Protein AF-A0A9E2DZS5-F1 (afdb_monomer)

Secondary structure (DSSP, 8-state):
--------HHHHHHHHHHHHHHHHHHHHHHHHHTT-EEEEEEEEEEEEEETTEEEEEEEEEEEEEEETTEEEEEEEEEEEEEEESSTT--EEEEEEEEEEEEEEEEE-TTSS-EEEE-HHHHTTT-

Foldseek 3Di:
DDPPPPPPPVVVQQVVLVVVVVVVVVLVVVCVVQPKAWPDWDKDFDWDDQPPDIDGFWMKIWIWIDAPNWIKIKIKTWGQWDWDDDDNPTDTDGDPGIDIDIWMWTQDPPDNDIDTDDVVVCVVRD

Solvent-accessible surface area (backbone atoms only — not comparable to full-atom values): 7322 Å² total; per-residue (Å²): 137,83,82,76,76,78,74,58,68,68,63,56,55,55,52,52,43,52,55,50,53,54,47,52,54,54,49,52,55,46,39,48,75,56,64,29,43,78,76,44,78,48,77,43,79,32,70,47,78,55,93,92,43,80,41,82,29,34,41,34,38,43,36,30,31,36,44,95,93,41,50,34,36,42,37,39,36,37,34,42,41,42,87,40,74,60,88,93,59,54,44,80,41,78,42,97,60,54,50,74,48,75,47,39,30,35,50,45,97,88,48,98,50,73,42,81,46,60,72,71,66,41,66,80,74,90

pLDDT: mean 79.2, std 16.88, range [35.47, 95.25]

Structure (mmCIF, N/CA/C/O backbone):
data_AF-A0A9E2DZS5-F1
#
_entry.id   AF-A0A9E2DZS5-F1
#
loop_
_atom_site.group_PDB
_atom_site.id
_atom_site.type_symbol
_atom_site.label_atom_id
_atom_site.label_alt_id
_atom_site.label_comp_id
_atom_site.label_asym_id
_atom_site.label_entity_id
_atom_site.label_seq_id
_atom_site.pdbx_PDB_ins_code
_atom_site.Cartn_x
_atom_site.Cartn_y
_atom_site.Cartn_z
_atom_site.occupancy
_atom_site.B_iso_or_equiv
_atom_site.auth_seq_id
_atom_site.auth_comp_id
_atom_site.auth_asym_id
_atom_site.auth_atom_id
_atom_site.pdbx_PDB_model_num
ATOM 1 N N . MET A 1 1 ? 8.779 45.036 -9.198 1.00 36.28 1 MET A N 1
ATOM 2 C CA . MET A 1 1 ? 9.597 44.019 -9.891 1.00 36.28 1 MET A CA 1
ATOM 3 C C . MET A 1 1 ? 9.272 42.684 -9.251 1.00 36.28 1 MET A C 1
ATOM 5 O O . MET A 1 1 ? 9.641 42.471 -8.107 1.00 36.28 1 MET A O 1
ATOM 9 N N . GLY A 1 2 ? 8.438 41.881 -9.914 1.00 35.47 2 GLY A N 1
ATOM 10 C CA . GLY A 1 2 ? 7.968 40.600 -9.391 1.00 35.47 2 GLY A CA 1
ATOM 11 C C . GLY A 1 2 ? 9.025 39.529 -9.609 1.00 35.47 2 GLY A C 1
ATOM 12 O O . GLY A 1 2 ? 9.286 39.143 -10.745 1.00 35.47 2 GLY A O 1
ATOM 13 N N . SER A 1 3 ? 9.640 39.080 -8.522 1.00 40.94 3 SER A N 1
ATOM 14 C CA . SER A 1 3 ? 10.540 37.934 -8.491 1.00 40.94 3 SER A CA 1
ATOM 15 C C . SER A 1 3 ? 9.711 36.664 -8.681 1.00 40.94 3 SER A C 1
ATOM 17 O O . SER A 1 3 ? 9.282 36.041 -7.712 1.00 40.94 3 SER A O 1
ATOM 19 N N . GLY A 1 4 ? 9.431 36.307 -9.934 1.00 37.81 4 GLY A N 1
ATOM 20 C CA . GLY A 1 4 ? 8.894 34.998 -10.281 1.00 37.81 4 GLY A CA 1
ATOM 21 C C . GLY A 1 4 ? 9.943 33.943 -9.956 1.00 37.81 4 GLY A C 1
ATOM 22 O O . GLY A 1 4 ? 10.802 33.652 -10.784 1.00 37.81 4 GLY A O 1
ATOM 23 N N . LYS A 1 5 ? 9.915 33.415 -8.727 1.00 38.22 5 LYS A N 1
ATOM 24 C CA . LYS A 1 5 ? 10.656 32.209 -8.367 1.00 38.22 5 LYS A CA 1
ATOM 25 C C . LYS A 1 5 ? 10.129 31.084 -9.252 1.00 38.22 5 LYS A C 1
ATOM 27 O O . LYS A 1 5 ? 9.037 30.571 -9.029 1.00 38.22 5 LYS A O 1
ATOM 32 N N . SER A 1 6 ? 10.905 30.735 -10.271 1.00 41.38 6 SER A N 1
ATOM 33 C CA . SER A 1 6 ? 10.787 29.456 -10.956 1.00 41.38 6 SER A CA 1
ATOM 34 C C . SER A 1 6 ? 11.222 28.391 -9.957 1.00 41.38 6 SER A C 1
ATOM 36 O O . SER A 1 6 ? 12.397 28.037 -9.912 1.00 41.38 6 SER A O 1
ATOM 38 N N . TYR A 1 7 ? 10.300 27.948 -9.103 1.00 39.22 7 TYR A N 1
ATOM 39 C CA . TYR A 1 7 ? 10.491 26.722 -8.340 1.00 39.22 7 TYR A CA 1
ATOM 40 C C . TYR A 1 7 ? 10.687 25.612 -9.368 1.00 39.22 7 TYR A C 1
ATOM 42 O O . TYR A 1 7 ? 9.812 25.360 -10.199 1.00 39.22 7 TYR A O 1
ATOM 50 N N . SER A 1 8 ? 11.893 25.054 -9.402 1.00 42.31 8 SER A N 1
ATOM 51 C CA . SER A 1 8 ? 12.240 23.936 -10.265 1.00 42.31 8 SER A CA 1
ATOM 52 C C . SER A 1 8 ? 11.233 22.823 -10.018 1.00 42.31 8 SER A C 1
ATOM 54 O O . SER A 1 8 ? 11.148 22.315 -8.906 1.00 42.31 8 SER A O 1
ATOM 56 N N . MET A 1 9 ? 10.478 22.461 -11.058 1.00 46.88 9 MET A N 1
ATOM 57 C CA . MET A 1 9 ? 9.468 21.391 -11.049 1.00 46.88 9 MET A CA 1
ATOM 58 C C . MET A 1 9 ? 9.983 20.108 -10.357 1.00 46.88 9 MET A C 1
ATOM 60 O O . MET A 1 9 ? 9.231 19.438 -9.662 1.00 46.88 9 MET A O 1
ATOM 64 N N . HIS A 1 10 ? 11.295 19.858 -10.448 1.00 42.50 10 HIS A N 1
ATOM 65 C CA . HIS A 1 10 ? 12.023 18.783 -9.771 1.00 42.50 10 HIS A CA 1
ATOM 66 C C . HIS A 1 10 ? 11.882 18.741 -8.237 1.00 42.50 10 HIS A C 1
ATOM 68 O O . HIS A 1 10 ? 11.667 17.664 -7.700 1.00 42.50 10 HIS A O 1
ATOM 74 N N . GLU A 1 11 ? 11.931 19.867 -7.517 1.00 39.97 11 GLU A N 1
ATOM 75 C CA . GLU A 1 11 ? 11.791 19.832 -6.046 1.00 39.97 11 GLU A CA 1
ATOM 76 C C . GLU A 1 11 ? 10.359 19.469 -5.616 1.00 39.97 11 GLU A C 1
ATOM 78 O O . GLU A 1 11 ? 10.150 18.862 -4.567 1.00 39.97 11 GLU A O 1
ATOM 83 N N . ILE A 1 12 ? 9.356 19.827 -6.424 1.00 43.91 12 ILE A N 1
ATOM 84 C CA . ILE A 1 12 ? 7.942 19.614 -6.090 1.00 43.91 12 ILE A CA 1
ATOM 85 C C . ILE A 1 12 ? 7.576 18.135 -6.228 1.00 43.91 12 ILE A C 1
ATOM 87 O O . ILE A 1 12 ? 6.865 17.600 -5.378 1.00 43.91 12 ILE A O 1
ATOM 91 N N . ASP A 1 13 ? 8.065 17.473 -7.274 1.00 45.78 13 ASP A N 1
ATOM 92 C CA . ASP A 1 13 ? 7.716 16.082 -7.541 1.00 45.78 13 ASP A CA 1
ATOM 93 C C . ASP A 1 13 ? 8.441 15.113 -6.572 1.00 45.78 13 ASP A C 1
ATOM 95 O O . ASP A 1 13 ? 7.816 14.161 -6.100 1.00 45.78 13 ASP A O 1
ATOM 99 N N . GLU A 1 14 ? 9.693 15.399 -6.171 1.00 48.69 14 GLU A N 1
ATOM 100 C CA . GLU A 1 14 ? 10.429 14.627 -5.144 1.00 48.69 14 GLU A CA 1
ATOM 101 C C . GLU A 1 14 ? 9.748 14.741 -3.775 1.00 48.69 14 GLU A C 1
ATOM 103 O O . GLU A 1 14 ? 9.493 13.735 -3.111 1.00 48.69 14 GLU A O 1
ATOM 108 N N . THR A 1 15 ? 9.348 15.959 -3.392 1.00 53.09 15 THR A N 1
ATOM 109 C CA . THR A 1 15 ? 8.603 16.214 -2.148 1.00 53.09 15 THR A CA 1
ATOM 110 C C . THR A 1 15 ? 7.239 15.516 -2.150 1.00 53.09 15 THR A C 1
ATOM 112 O O . THR A 1 15 ? 6.742 15.102 -1.106 1.00 53.09 15 THR A O 1
ATOM 115 N N . ARG A 1 16 ? 6.612 15.360 -3.323 1.00 54.88 16 ARG A N 1
ATOM 116 C CA . ARG A 1 16 ? 5.298 14.721 -3.461 1.00 54.88 16 ARG A CA 1
ATOM 117 C C . ARG A 1 16 ? 5.367 13.197 -3.390 1.00 54.88 16 ARG A C 1
ATOM 119 O O . ARG A 1 16 ? 4.413 12.591 -2.909 1.00 54.88 16 ARG A O 1
ATOM 126 N N . ALA A 1 17 ? 6.444 12.585 -3.880 1.00 56.12 17 ALA A N 1
ATOM 127 C CA . ALA A 1 17 ? 6.694 11.159 -3.696 1.00 56.12 17 ALA A CA 1
ATOM 128 C C . ALA A 1 17 ? 7.059 10.860 -2.232 1.00 56.12 17 ALA A C 1
ATOM 130 O O . ALA A 1 17 ? 6.411 10.017 -1.623 1.00 56.12 17 ALA A O 1
ATOM 131 N N . ALA A 1 18 ? 7.982 11.625 -1.638 1.00 59.62 18 ALA A N 1
ATOM 132 C CA . ALA A 1 18 ? 8.310 11.515 -0.213 1.00 59.62 18 ALA A CA 1
ATOM 133 C C . ALA A 1 18 ? 7.063 11.686 0.674 1.00 59.62 18 ALA A C 1
ATOM 135 O O . ALA A 1 18 ? 6.745 10.810 1.466 1.00 59.62 18 ALA A O 1
ATOM 136 N N . GLY A 1 19 ? 6.252 12.721 0.425 1.00 64.12 19 GLY A N 1
ATOM 137 C CA . GLY A 1 19 ? 5.020 12.952 1.183 1.00 64.12 19 GLY A CA 1
ATOM 138 C C . GLY A 1 19 ? 3.933 11.887 0.995 1.00 64.12 19 GLY A C 1
ATOM 139 O O . GLY A 1 19 ? 3.001 11.835 1.789 1.00 64.12 19 GLY A O 1
ATOM 140 N N . ARG A 1 20 ? 4.009 11.038 -0.040 1.00 68.19 20 ARG A N 1
ATOM 141 C CA . ARG A 1 20 ? 3.125 9.866 -0.169 1.00 68.19 20 ARG A CA 1
ATOM 142 C C . ARG A 1 20 ? 3.642 8.673 0.609 1.00 68.19 20 ARG A C 1
ATOM 144 O O . ARG A 1 20 ? 2.832 7.872 1.057 1.00 68.19 20 ARG A O 1
ATOM 151 N N . ASP A 1 21 ? 4.955 8.548 0.722 1.00 70.62 21 ASP A N 1
ATOM 152 C CA . ASP A 1 21 ? 5.559 7.490 1.511 1.00 70.62 21 ASP A CA 1
ATOM 153 C C . ASP A 1 21 ? 5.337 7.725 3.002 1.00 70.62 21 ASP A C 1
ATOM 155 O O . ASP A 1 21 ? 4.788 6.874 3.696 1.00 70.62 21 ASP A O 1
ATOM 159 N N . ASP A 1 22 ? 5.604 8.954 3.440 1.00 76.00 22 ASP A N 1
ATOM 160 C CA . ASP A 1 22 ? 5.289 9.416 4.789 1.00 76.00 22 ASP A CA 1
ATOM 161 C C . ASP A 1 22 ? 3.789 9.251 5.086 1.00 76.00 22 ASP A C 1
ATOM 163 O O . ASP A 1 22 ? 3.411 8.811 6.166 1.00 76.00 22 ASP A O 1
ATOM 167 N N . ALA A 1 23 ? 2.914 9.518 4.105 1.00 76.12 23 ALA A N 1
ATOM 168 C CA . ALA A 1 23 ? 1.476 9.311 4.265 1.00 76.12 23 ALA A CA 1
ATOM 169 C C . ALA A 1 23 ? 1.092 7.838 4.476 1.00 76.12 23 ALA A C 1
ATOM 171 O O . ALA A 1 23 ? 0.104 7.580 5.156 1.00 76.12 23 ALA A O 1
ATOM 172 N N . PHE A 1 24 ? 1.825 6.877 3.905 1.00 83.75 24 PHE A N 1
ATOM 173 C CA . PHE A 1 24 ? 1.559 5.457 4.140 1.00 83.75 24 PHE A CA 1
ATOM 174 C C . PHE A 1 24 ? 1.860 5.081 5.591 1.00 83.75 24 PHE A C 1
ATOM 176 O O . PHE A 1 24 ? 0.992 4.524 6.260 1.00 83.75 24 PHE A O 1
ATOM 183 N N . GLU A 1 25 ? 3.038 5.456 6.091 1.00 86.69 25 GLU A N 1
ATOM 184 C CA . GLU A 1 25 ? 3.425 5.214 7.486 1.00 86.69 25 GLU A CA 1
ATOM 185 C C . GLU A 1 25 ? 2.492 5.953 8.459 1.00 86.69 25 GLU A C 1
ATOM 187 O O . GLU A 1 25 ? 1.999 5.359 9.413 1.00 86.69 25 GLU A O 1
ATOM 192 N N . GLU A 1 26 ? 2.112 7.203 8.166 1.00 84.44 26 GLU A N 1
ATOM 193 C CA . GLU A 1 26 ? 1.125 7.933 8.973 1.00 84.44 26 GLU A CA 1
ATOM 194 C C . GLU A 1 26 ? -0.250 7.245 9.020 1.00 84.44 26 GLU A C 1
ATOM 196 O O . GLU A 1 26 ? -0.977 7.383 10.009 1.00 84.44 26 GLU A O 1
ATOM 201 N N . ILE A 1 27 ? -0.665 6.562 7.947 1.00 83.31 27 ILE A N 1
ATOM 202 C CA . ILE A 1 27 ? -1.919 5.799 7.941 1.00 83.31 27 ILE A CA 1
ATOM 203 C C . ILE A 1 27 ? -1.787 4.579 8.856 1.00 83.31 27 ILE A C 1
ATOM 205 O O . ILE A 1 27 ? -2.704 4.332 9.640 1.00 83.31 27 ILE A O 1
ATOM 209 N N . LEU A 1 28 ? -0.663 3.859 8.805 1.00 87.62 28 LEU A N 1
ATOM 210 C CA . LEU A 1 28 ? -0.398 2.727 9.698 1.00 87.62 28 LEU A CA 1
ATOM 211 C C . LEU A 1 28 ? -0.390 3.164 11.170 1.00 87.62 28 LEU A C 1
ATOM 213 O O . LEU A 1 28 ? -1.136 2.605 11.974 1.00 87.62 28 LEU A O 1
ATOM 217 N N . ASP A 1 29 ? 0.327 4.242 11.492 1.00 86.88 29 ASP A N 1
ATOM 218 C CA . ASP A 1 29 ? 0.374 4.815 12.842 1.00 86.88 29 ASP A CA 1
ATOM 219 C C . ASP A 1 29 ? -1.028 5.187 13.356 1.00 86.88 29 ASP A C 1
ATOM 221 O O . ASP A 1 29 ? -1.378 4.958 14.521 1.00 86.88 29 ASP A O 1
ATOM 225 N N . LYS A 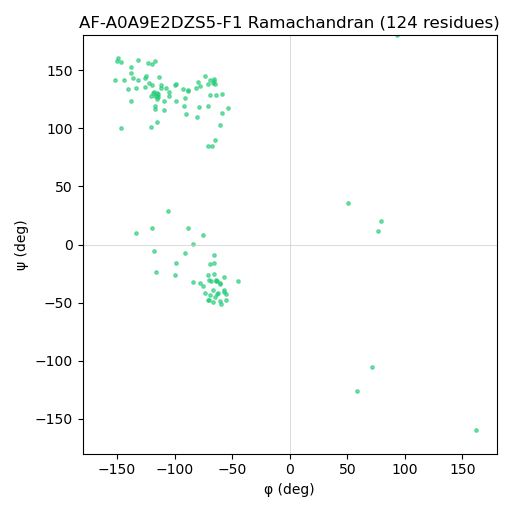1 30 ? -1.872 5.765 12.488 1.00 82.50 30 LYS A N 1
ATOM 226 C CA . LYS A 1 30 ? -3.265 6.097 12.825 1.00 82.50 30 LYS A CA 1
ATOM 227 C C . LYS A 1 30 ? -4.103 4.847 13.061 1.00 82.50 30 LYS A C 1
ATOM 229 O O . LYS A 1 30 ? -4.939 4.867 13.962 1.00 82.50 30 LYS A O 1
ATOM 234 N N . ILE A 1 31 ? -3.913 3.787 12.280 1.00 84.75 31 ILE A N 1
ATOM 235 C CA . ILE A 1 31 ? -4.623 2.517 12.467 1.00 84.75 31 ILE A CA 1
ATOM 236 C C . ILE A 1 31 ? -4.313 1.955 13.852 1.00 84.75 31 ILE A C 1
ATOM 238 O O . ILE A 1 31 ? -5.243 1.697 14.616 1.00 84.75 31 ILE A O 1
ATOM 242 N N . GLU A 1 32 ? -3.036 1.851 14.216 1.00 86.31 32 GLU A N 1
ATOM 243 C CA . GLU A 1 32 ? -2.627 1.342 15.529 1.00 86.31 32 GLU A CA 1
ATOM 244 C C . GLU A 1 32 ? -3.130 2.237 16.673 1.00 86.31 32 GLU A C 1
ATOM 246 O O . GLU A 1 32 ? -3.680 1.749 17.663 1.00 86.31 32 GLU A O 1
ATOM 251 N N . THR A 1 33 ? -3.030 3.562 16.518 1.00 85.31 33 THR A N 1
ATOM 252 C CA . THR A 1 33 ? -3.497 4.531 17.527 1.00 85.31 33 THR A CA 1
ATOM 253 C C . THR A 1 33 ? -5.001 4.421 17.795 1.00 85.31 33 THR A C 1
ATOM 255 O O . THR A 1 33 ? -5.437 4.601 18.934 1.00 85.31 33 THR A O 1
ATOM 258 N N . ASN A 1 34 ? -5.799 4.089 16.778 1.00 83.44 34 ASN A N 1
ATOM 259 C CA . ASN A 1 34 ? -7.249 3.909 16.903 1.00 83.44 34 ASN A CA 1
ATOM 260 C C . ASN A 1 34 ? -7.653 2.473 17.278 1.00 83.44 34 ASN A C 1
ATOM 262 O O . ASN A 1 34 ? -8.828 2.109 17.211 1.00 83.44 34 ASN A O 1
ATOM 266 N N . GLY A 1 35 ? -6.693 1.659 17.727 1.00 84.25 35 GLY A N 1
ATOM 267 C CA . GLY A 1 35 ? -6.938 0.300 18.206 1.00 84.25 35 GLY A CA 1
ATOM 268 C C . GLY A 1 35 ? -7.101 -0.724 17.087 1.00 84.25 35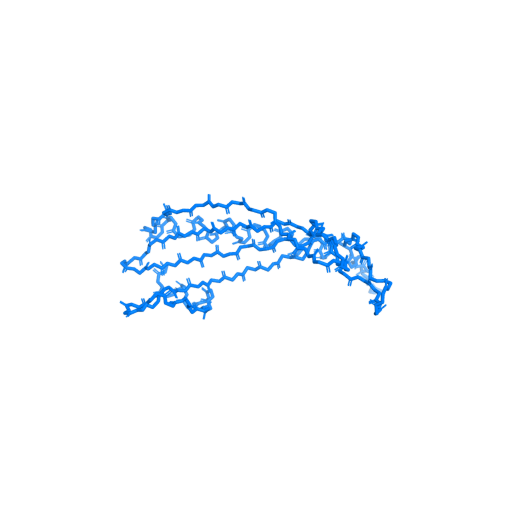 GLY A C 1
ATOM 269 O O . GLY A 1 35 ? -7.694 -1.779 17.316 1.00 84.25 35 GLY A O 1
ATOM 270 N N . GLY A 1 36 ? -6.613 -0.413 15.887 1.00 88.38 36 GLY A N 1
ATOM 271 C CA . GLY A 1 36 ? -6.426 -1.392 14.832 1.00 88.38 36 GLY A CA 1
ATOM 272 C C . GLY A 1 36 ? -5.296 -2.363 15.175 1.00 88.38 36 GLY A C 1
ATOM 273 O O . GLY A 1 36 ? -4.278 -1.980 15.745 1.00 88.38 36 GLY A O 1
ATOM 274 N N . GLU A 1 37 ? -5.482 -3.629 14.828 1.00 93.12 37 GLU A N 1
ATOM 275 C CA . GLU A 1 37 ? -4.510 -4.698 15.028 1.00 93.12 37 GLU A CA 1
ATOM 276 C C . GLU A 1 37 ? -3.951 -5.121 13.672 1.00 93.12 37 GLU A C 1
ATOM 278 O O . GLU A 1 37 ? -4.695 -5.634 12.834 1.00 93.12 37 GLU A O 1
ATOM 283 N N . ILE A 1 38 ? -2.651 -4.915 13.453 1.00 93.06 38 ILE A N 1
ATOM 284 C CA . ILE A 1 38 ? -1.962 -5.417 12.262 1.00 93.06 38 ILE A CA 1
ATOM 285 C C . ILE A 1 38 ? -1.834 -6.936 12.381 1.00 93.06 38 ILE A C 1
ATOM 287 O O . ILE A 1 38 ? -1.220 -7.457 13.310 1.00 93.06 38 ILE A O 1
ATOM 291 N N . THR A 1 39 ? -2.426 -7.647 11.426 1.00 93.88 39 THR A N 1
ATOM 292 C CA . THR A 1 39 ? -2.431 -9.113 11.366 1.00 93.88 39 THR A CA 1
ATOM 293 C C . THR A 1 39 ? -1.394 -9.664 10.392 1.00 93.88 39 THR A C 1
ATOM 295 O O . THR A 1 39 ? -0.958 -10.800 10.553 1.00 93.88 39 THR A O 1
ATOM 298 N N . GLU A 1 40 ? -1.021 -8.883 9.375 1.00 95.12 40 GLU A N 1
ATOM 299 C CA . GLU A 1 40 ? -0.047 -9.257 8.343 1.00 95.12 40 GLU A CA 1
ATOM 300 C C . GLU A 1 40 ? 0.632 -7.990 7.806 1.00 95.12 40 GLU A C 1
ATOM 302 O O . GLU A 1 40 ? -0.033 -6.967 7.643 1.00 95.12 40 GLU A O 1
ATOM 307 N N . ASP A 1 41 ? 1.933 -8.060 7.536 1.00 95.25 41 ASP A N 1
ATOM 308 C CA . ASP A 1 41 ? 2.729 -6.998 6.911 1.00 95.25 41 ASP A CA 1
ATOM 309 C C . ASP A 1 41 ? 3.801 -7.668 6.053 1.00 95.25 41 ASP A C 1
ATOM 311 O O . ASP A 1 41 ? 4.796 -8.185 6.569 1.00 95.25 41 ASP A O 1
ATOM 315 N N . ASP A 1 42 ? 3.541 -7.720 4.752 1.00 95.06 42 ASP A N 1
ATOM 316 C CA . ASP A 1 42 ? 4.363 -8.425 3.781 1.00 95.06 42 ASP A CA 1
ATOM 317 C C . ASP A 1 42 ? 4.849 -7.475 2.687 1.00 95.06 42 ASP A C 1
ATOM 319 O O . ASP A 1 42 ? 4.103 -6.642 2.168 1.00 95.06 42 ASP A O 1
ATOM 323 N N . GLU A 1 43 ? 6.114 -7.633 2.299 1.00 95.25 43 GLU A N 1
ATOM 324 C CA . GLU A 1 43 ? 6.733 -6.894 1.202 1.00 95.25 43 GLU A CA 1
ATOM 325 C C . GLU A 1 43 ? 7.178 -7.854 0.093 1.00 95.25 43 GLU A C 1
ATOM 327 O O . GLU A 1 43 ? 7.826 -8.881 0.336 1.00 95.25 43 GLU A O 1
ATOM 332 N N . HIS A 1 44 ? 6.819 -7.526 -1.146 1.00 93.94 44 HIS A N 1
ATOM 333 C CA . HIS A 1 44 ? 7.062 -8.339 -2.328 1.00 93.94 44 HIS A CA 1
ATOM 334 C C . HIS A 1 44 ? 7.569 -7.487 -3.500 1.00 93.94 44 HIS A C 1
ATOM 336 O O . HIS A 1 44 ? 7.108 -6.362 -3.700 1.00 93.94 44 HIS A O 1
ATOM 342 N N . PRO A 1 45 ? 8.486 -8.008 -4.328 1.00 93.75 45 PRO A N 1
ATOM 343 C CA . PRO A 1 45 ? 8.853 -7.352 -5.577 1.00 93.75 45 PRO A CA 1
ATOM 344 C C . PRO A 1 45 ? 7.664 -7.304 -6.549 1.00 93.75 45 PRO A C 1
ATOM 346 O O . PRO A 1 45 ? 6.923 -8.275 -6.713 1.00 93.75 45 PRO A O 1
ATOM 349 N N . LEU A 1 46 ? 7.495 -6.163 -7.219 1.00 92.00 46 LEU A N 1
ATOM 350 C CA . LEU A 1 46 ? 6.556 -5.996 -8.325 1.00 92.00 46 LEU A CA 1
ATOM 351 C C . LEU A 1 46 ? 7.241 -6.369 -9.627 1.00 92.00 46 LEU A C 1
ATOM 353 O O . LEU A 1 46 ? 8.321 -5.861 -9.927 1.00 92.00 46 LEU A O 1
ATOM 357 N N . PHE A 1 47 ? 6.566 -7.170 -10.442 1.00 90.88 47 PHE A N 1
ATOM 358 C CA . PHE A 1 47 ? 7.083 -7.614 -11.728 1.00 90.88 47 PHE A CA 1
ATOM 359 C C . PHE A 1 47 ? 6.202 -7.189 -12.900 1.00 90.88 47 PHE A C 1
ATOM 361 O O . PHE A 1 47 ? 4.994 -6.979 -12.769 1.00 90.88 47 PHE A O 1
ATOM 368 N N . THR A 1 48 ? 6.818 -7.096 -14.075 1.00 88.25 48 THR A N 1
ATOM 369 C CA . THR A 1 48 ? 6.128 -6.923 -15.350 1.00 88.25 48 THR A CA 1
ATOM 370 C C . THR A 1 48 ? 6.737 -7.802 -16.434 1.00 88.25 48 THR A C 1
ATOM 372 O O . THR A 1 48 ? 7.947 -8.032 -16.466 1.00 88.25 48 THR A O 1
ATOM 375 N N . ASP A 1 49 ? 5.898 -8.256 -17.361 1.00 87.25 49 ASP A N 1
ATOM 376 C CA . ASP A 1 49 ? 6.318 -9.101 -18.472 1.00 87.25 49 ASP A CA 1
ATOM 377 C C . ASP A 1 49 ? 6.712 -8.277 -19.701 1.00 87.25 49 ASP A C 1
ATOM 379 O O . ASP A 1 49 ? 5.923 -7.506 -20.266 1.00 87.25 49 ASP A O 1
ATOM 383 N N . ILE A 1 50 ? 7.925 -8.520 -20.195 1.00 83.94 50 ILE A N 1
ATOM 384 C CA . ILE A 1 50 ? 8.416 -7.999 -21.469 1.00 83.94 50 ILE A CA 1
ATOM 385 C C . ILE A 1 50 ? 8.780 -9.178 -22.370 1.00 83.94 50 ILE A C 1
ATOM 387 O O . ILE A 1 50 ? 9.837 -9.801 -22.262 1.00 83.94 50 ILE A O 1
ATOM 391 N N . GLY A 1 51 ? 7.881 -9.493 -23.304 1.00 83.44 51 GLY A N 1
ATOM 392 C CA . GLY A 1 51 ? 8.041 -10.637 -24.199 1.00 83.44 51 GLY A CA 1
ATOM 393 C C . GLY A 1 51 ? 7.857 -11.957 -23.453 1.00 83.44 51 GLY A C 1
ATOM 394 O O . GLY A 1 51 ? 6.730 -12.337 -23.162 1.00 83.44 51 GLY A O 1
ATOM 395 N N . SER A 1 52 ? 8.956 -12.664 -23.187 1.00 84.62 52 SER A N 1
ATOM 396 C CA . SER A 1 52 ? 8.972 -13.932 -22.430 1.00 84.62 52 SER A CA 1
ATOM 397 C C . SER A 1 52 ? 9.831 -13.846 -21.166 1.00 84.62 52 SER A C 1
ATOM 399 O O . SER A 1 52 ? 10.224 -14.875 -20.622 1.00 84.62 52 SER A O 1
ATOM 401 N N . GLN A 1 53 ? 10.187 -12.629 -20.757 1.00 86.50 53 GLN A N 1
ATOM 402 C CA . GLN A 1 53 ? 11.012 -12.353 -19.590 1.00 86.50 53 GLN A CA 1
ATOM 403 C C . GLN A 1 53 ? 10.221 -11.498 -18.603 1.00 86.50 53 GLN A C 1
ATOM 405 O O . GLN A 1 53 ? 9.550 -10.546 -19.005 1.00 86.50 53 GLN A O 1
ATOM 410 N N . GLU A 1 54 ? 10.337 -11.849 -17.329 1.00 89.75 54 GLU A N 1
ATOM 411 C CA . GLU A 1 54 ? 9.787 -11.108 -16.203 1.00 89.75 54 GLU A CA 1
ATOM 412 C C . GLU A 1 54 ? 10.858 -10.141 -15.684 1.00 89.75 54 GLU A C 1
ATOM 414 O O . GLU A 1 54 ? 12.025 -10.516 -15.535 1.00 89.75 54 GLU A O 1
ATOM 419 N N . PHE A 1 55 ? 10.477 -8.889 -15.447 1.00 88.94 55 PHE A N 1
ATOM 420 C CA . PHE A 1 55 ? 11.368 -7.853 -14.943 1.00 88.94 55 PHE A CA 1
ATOM 421 C C . PHE A 1 55 ? 10.794 -7.211 -13.693 1.00 88.94 55 PHE A C 1
ATOM 423 O O . PHE A 1 55 ? 9.618 -6.852 -13.659 1.00 88.94 55 PHE A O 1
ATOM 430 N N . GLU A 1 56 ? 11.644 -7.020 -12.690 1.00 91.00 56 GLU A N 1
ATOM 431 C CA . GLU A 1 56 ? 11.288 -6.273 -11.490 1.00 91.00 56 GLU A CA 1
ATOM 432 C C . GLU A 1 56 ? 11.115 -4.792 -11.840 1.00 91.00 56 GLU A C 1
ATOM 434 O O . GLU A 1 56 ? 11.969 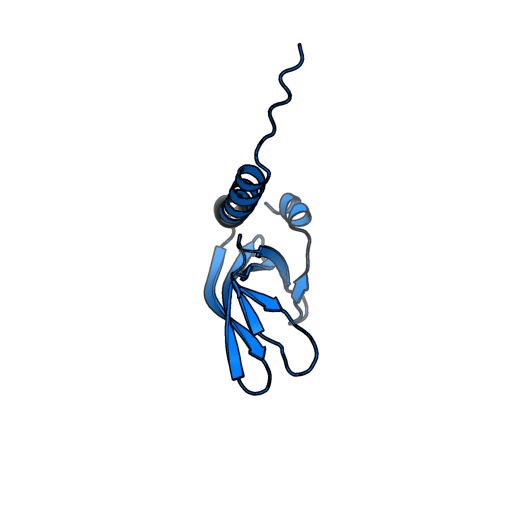-4.182 -12.485 1.00 91.00 56 GLU A O 1
ATOM 439 N N . MET A 1 57 ? 9.983 -4.221 -11.443 1.00 92.50 57 MET A N 1
ATOM 440 C CA . MET A 1 57 ? 9.605 -2.839 -11.733 1.00 92.50 57 MET A CA 1
ATOM 441 C C . MET A 1 57 ? 9.445 -1.982 -10.476 1.00 92.50 57 MET A C 1
ATOM 443 O O . MET A 1 57 ? 9.211 -0.775 -10.586 1.00 92.50 57 MET A O 1
ATOM 447 N N . GLY A 1 58 ? 9.541 -2.587 -9.292 1.00 92.44 58 GLY A N 1
ATOM 448 C CA . GLY A 1 58 ? 9.260 -1.905 -8.042 1.00 92.44 58 GLY A CA 1
ATOM 449 C C . GLY A 1 58 ? 8.990 -2.846 -6.876 1.00 92.44 58 GLY A C 1
ATOM 450 O O . GLY A 1 58 ? 9.330 -4.025 -6.923 1.00 92.44 58 GLY A O 1
ATOM 451 N N . VAL A 1 59 ? 8.328 -2.315 -5.852 1.00 94.19 59 VAL A N 1
ATOM 452 C CA . VAL A 1 59 ? 8.003 -3.026 -4.609 1.00 94.19 59 VAL A CA 1
ATOM 453 C C . VAL A 1 59 ? 6.534 -2.819 -4.248 1.00 94.19 59 VAL A C 1
ATOM 455 O O . VAL A 1 59 ? 5.982 -1.732 -4.428 1.00 94.19 59 VAL A O 1
ATOM 458 N N . GLU A 1 60 ? 5.898 -3.865 -3.740 1.00 94.56 60 GLU A N 1
ATOM 459 C CA . GLU A 1 60 ? 4.569 -3.866 -3.145 1.00 94.56 60 GLU A CA 1
ATOM 460 C C . GLU A 1 60 ? 4.683 -4.209 -1.666 1.00 94.56 60 GLU A C 1
ATOM 462 O O . GLU A 1 60 ? 5.299 -5.208 -1.315 1.00 94.56 60 GLU A O 1
ATOM 467 N N . ARG A 1 61 ? 4.064 -3.406 -0.807 1.00 94.69 61 ARG A N 1
ATOM 468 C CA . ARG A 1 61 ? 3.860 -3.727 0.603 1.00 94.69 61 ARG A CA 1
ATOM 469 C C . ARG A 1 61 ? 2.369 -3.856 0.862 1.00 94.69 61 ARG A C 1
ATOM 471 O O . ARG A 1 61 ? 1.601 -2.962 0.494 1.00 94.69 61 ARG A O 1
ATOM 478 N N . ILE A 1 62 ? 1.968 -4.965 1.462 1.00 94.44 62 ILE A N 1
ATOM 479 C CA . ILE A 1 62 ? 0.588 -5.293 1.800 1.00 94.44 62 ILE A CA 1
ATOM 480 C C . ILE A 1 62 ? 0.510 -5.403 3.315 1.00 94.44 62 ILE A C 1
ATOM 482 O O . ILE A 1 62 ? 1.165 -6.251 3.910 1.00 94.44 62 ILE A O 1
ATOM 486 N N . VAL A 1 63 ? -0.315 -4.561 3.930 1.00 94.25 63 VAL A N 1
ATOM 487 C CA . VAL A 1 63 ? -0.568 -4.610 5.370 1.00 94.25 63 VAL A CA 1
ATOM 488 C C . VAL A 1 63 ? -2.034 -4.939 5.595 1.00 94.25 63 VAL A C 1
ATOM 490 O O . VAL A 1 63 ? -2.917 -4.167 5.210 1.00 94.25 63 VAL A O 1
ATOM 493 N N . LYS A 1 6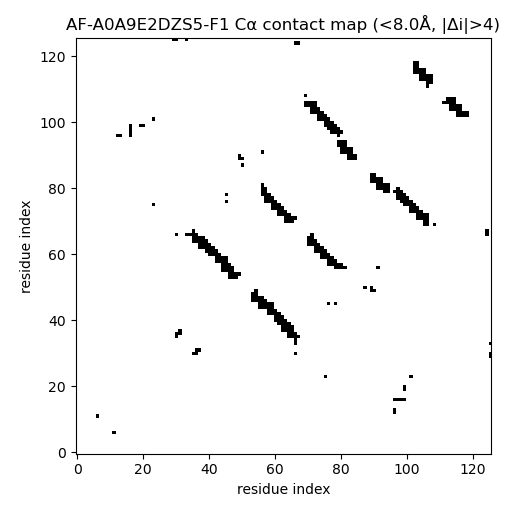4 ? -2.305 -6.082 6.224 1.00 94.75 64 LYS A N 1
ATOM 494 C CA . LYS A 1 64 ? -3.652 -6.475 6.648 1.00 94.75 64 LYS A CA 1
ATOM 495 C C . LYS A 1 64 ? -3.831 -6.167 8.115 1.00 94.75 64 LYS A C 1
ATOM 497 O O . LYS A 1 64 ? -2.955 -6.444 8.933 1.00 94.75 64 LYS A O 1
ATOM 502 N N . PHE A 1 65 ? -4.994 -5.642 8.454 1.00 93.19 65 PHE A N 1
ATOM 503 C CA . PHE A 1 65 ? -5.304 -5.275 9.821 1.00 93.19 65 PHE A CA 1
ATOM 504 C C . PHE A 1 65 ? -6.798 -5.409 10.108 1.00 93.19 65 PHE A C 1
ATOM 506 O O . PHE A 1 65 ? -7.647 -5.374 9.212 1.00 93.19 65 PHE A O 1
ATOM 513 N N . ASN A 1 66 ? -7.124 -5.555 11.387 1.00 91.62 66 ASN A N 1
ATOM 514 C CA . ASN A 1 66 ? -8.489 -5.528 11.883 1.00 91.62 66 ASN A CA 1
ATOM 515 C C . ASN A 1 66 ? -8.739 -4.231 12.643 1.00 91.62 66 ASN A C 1
ATOM 517 O O . ASN A 1 66 ? -7.937 -3.855 13.487 1.00 91.62 66 ASN A O 1
ATOM 521 N N . ILE A 1 67 ? -9.868 -3.571 12.404 1.00 89.00 67 ILE A N 1
ATOM 522 C CA . ILE A 1 67 ? -10.330 -2.477 13.262 1.00 89.00 67 ILE A CA 1
ATOM 523 C C . ILE A 1 67 ? -11.843 -2.565 13.433 1.00 89.00 67 ILE A C 1
ATOM 525 O O . ILE A 1 67 ? -12.585 -2.793 12.475 1.00 89.00 67 ILE A O 1
ATOM 529 N N . ALA A 1 68 ? -12.310 -2.426 14.676 1.00 86.19 68 ALA A N 1
ATOM 530 C CA . ALA A 1 68 ? -13.726 -2.527 15.035 1.00 86.19 68 ALA A CA 1
ATOM 531 C C . ALA A 1 68 ? -14.421 -3.803 14.495 1.00 86.19 68 ALA A C 1
ATOM 533 O O . ALA A 1 68 ? -15.590 -3.767 14.102 1.00 86.19 68 ALA A O 1
ATOM 534 N N . GLY A 1 69 ? -13.701 -4.932 14.457 1.00 86.06 69 GLY A N 1
ATOM 535 C CA . GLY A 1 69 ? -14.223 -6.219 13.989 1.00 86.06 69 GLY A CA 1
ATOM 536 C C . GLY A 1 69 ? -14.343 -6.348 12.468 1.00 86.06 69 GLY A C 1
ATOM 537 O O . GLY A 1 69 ? -14.969 -7.294 11.997 1.00 86.06 69 GLY A O 1
ATOM 538 N N . LYS A 1 70 ? -13.762 -5.422 11.697 1.00 88.38 70 LYS A N 1
ATOM 539 C CA . LYS A 1 70 ? -13.721 -5.449 10.230 1.00 88.38 70 LYS A CA 1
ATOM 540 C C . LYS A 1 70 ? -12.290 -5.677 9.754 1.00 88.38 70 LYS A C 1
ATOM 542 O O . LYS A 1 70 ? -11.366 -5.059 10.275 1.00 88.38 70 LYS A O 1
ATOM 547 N N . GLU A 1 71 ? -12.131 -6.533 8.750 1.00 92.25 71 GLU A N 1
ATOM 548 C CA . GLU A 1 71 ? -10.844 -6.808 8.106 1.00 92.25 71 GLU A CA 1
ATOM 549 C C . GLU A 1 71 ? -10.593 -5.825 6.954 1.00 92.25 71 GLU A C 1
ATOM 551 O O . GLU A 1 71 ? -11.453 -5.611 6.089 1.00 92.25 71 GLU A O 1
ATOM 556 N N . PHE A 1 72 ? -9.395 -5.256 6.940 1.00 91.25 72 PHE A N 1
ATOM 557 C CA . PHE A 1 72 ? -8.917 -4.328 5.928 1.00 91.25 72 PHE A CA 1
ATOM 558 C C . PHE A 1 72 ? -7.523 -4.726 5.447 1.00 91.25 72 PHE A C 1
ATOM 560 O O . PHE A 1 72 ? -6.780 -5.428 6.129 1.00 91.25 72 PHE A O 1
ATOM 567 N N . GLU A 1 73 ? -7.182 -4.242 4.261 1.00 93.19 73 GLU A N 1
ATOM 568 C CA . GLU A 1 73 ? -5.871 -4.388 3.647 1.00 93.19 73 GLU A CA 1
ATOM 569 C C . GLU A 1 73 ? -5.486 -3.052 3.014 1.00 93.19 73 GLU A C 1
ATOM 571 O O . GLU A 1 73 ? -6.226 -2.520 2.182 1.00 93.19 73 GLU A O 1
ATOM 576 N N . ILE A 1 74 ? -4.342 -2.499 3.405 1.00 91.00 74 ILE A N 1
ATOM 577 C CA . ILE A 1 74 ? -3.736 -1.352 2.737 1.00 91.00 74 ILE A CA 1
ATOM 578 C C . ILE A 1 74 ? -2.550 -1.836 1.909 1.00 91.00 74 ILE A C 1
ATOM 580 O O . ILE A 1 74 ? -1.671 -2.547 2.386 1.00 91.00 74 ILE A O 1
ATOM 584 N N . ILE A 1 75 ? -2.549 -1.456 0.638 1.00 92.00 75 ILE A N 1
ATOM 585 C CA . ILE A 1 75 ? -1.532 -1.849 -0.332 1.00 92.00 75 ILE A CA 1
ATOM 586 C C . ILE A 1 75 ? -0.795 -0.591 -0.762 1.00 92.00 75 ILE A C 1
ATOM 588 O O . ILE A 1 75 ? -1.425 0.346 -1.258 1.00 92.00 75 ILE A O 1
ATOM 592 N N . ARG A 1 76 ? 0.530 -0.591 -0.634 1.00 92.25 76 ARG A N 1
ATOM 593 C CA . ARG A 1 76 ? 1.429 0.411 -1.210 1.00 92.25 76 ARG A CA 1
ATOM 594 C C . ARG A 1 76 ? 2.219 -0.223 -2.338 1.00 92.25 76 ARG A C 1
ATOM 596 O O . ARG A 1 76 ? 2.932 -1.193 -2.128 1.00 92.25 76 ARG A O 1
ATOM 603 N N . LYS A 1 77 ? 2.139 0.364 -3.527 1.00 92.19 77 LYS A N 1
A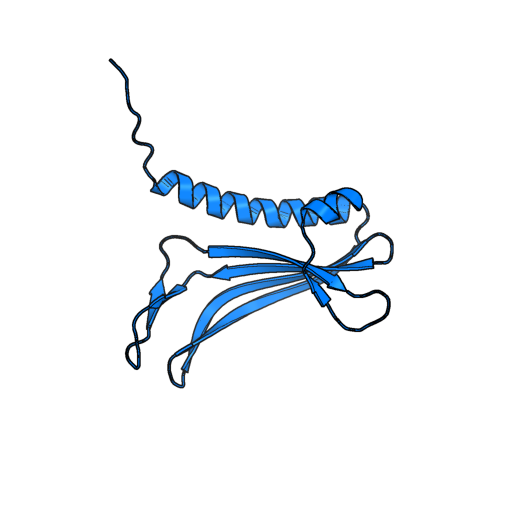TOM 604 C CA . LYS A 1 77 ? 2.952 -0.003 -4.688 1.00 92.19 77 LYS A CA 1
ATOM 605 C C . LYS A 1 77 ? 3.873 1.149 -5.038 1.00 92.19 77 LYS A C 1
ATOM 607 O O . LYS A 1 77 ? 3.401 2.269 -5.239 1.00 92.19 77 LYS A O 1
ATOM 612 N N . VAL A 1 78 ? 5.162 0.864 -5.137 1.00 92.31 78 VAL A N 1
ATOM 613 C CA . VAL A 1 78 ? 6.201 1.805 -5.548 1.00 92.31 78 VAL A CA 1
ATOM 614 C C . VAL A 1 78 ? 6.793 1.308 -6.852 1.00 92.31 78 VAL A C 1
ATOM 616 O O . VAL A 1 78 ? 7.558 0.352 -6.856 1.00 92.31 78 VAL A O 1
ATOM 619 N N . GLU A 1 79 ? 6.449 1.951 -7.960 1.00 91.56 79 GLU A N 1
ATOM 620 C CA . GLU A 1 79 ? 7.021 1.643 -9.271 1.00 91.56 79 GLU A CA 1
ATOM 621 C C . GLU A 1 79 ? 8.238 2.547 -9.502 1.00 91.56 79 GLU A C 1
ATOM 623 O O . GLU A 1 79 ? 8.112 3.773 -9.509 1.00 91.56 79 GLU A O 1
ATOM 628 N N . THR A 1 80 ? 9.417 1.957 -9.681 1.00 91.75 80 THR A N 1
ATOM 629 C CA . THR A 1 80 ? 10.667 2.674 -9.995 1.00 91.75 80 THR A CA 1
ATOM 630 C C . THR A 1 80 ? 10.985 2.647 -11.484 1.00 91.75 80 THR A C 1
ATOM 632 O O . THR A 1 80 ? 11.783 3.450 -11.957 1.00 91.75 80 THR A O 1
ATOM 635 N N . HIS A 1 81 ? 10.336 1.758 -12.237 1.00 90.75 81 HIS A N 1
ATOM 636 C CA . HIS A 1 81 ? 10.509 1.616 -13.676 1.00 90.75 81 HIS A CA 1
ATOM 637 C C . HIS A 1 81 ? 9.166 1.733 -14.392 1.00 90.75 81 HIS A C 1
ATOM 639 O O . HIS A 1 81 ? 8.135 1.268 -13.910 1.00 90.75 81 HIS A O 1
ATOM 645 N N . SER A 1 82 ? 9.189 2.326 -15.583 1.00 88.12 82 SER A N 1
ATOM 646 C CA . SER A 1 82 ? 8.031 2.389 -16.470 1.00 88.12 82 SER A CA 1
ATOM 647 C C . SER A 1 82 ? 8.279 1.575 -17.734 1.00 88.12 82 SER A C 1
ATOM 649 O O . SER A 1 82 ? 9.395 1.528 -18.252 1.00 88.12 82 SER A O 1
ATOM 651 N N . LEU A 1 83 ? 7.227 0.937 -18.246 1.00 87.69 83 LEU A N 1
ATOM 652 C CA . LEU A 1 83 ? 7.288 0.223 -19.514 1.00 87.69 83 LEU A CA 1
ATOM 653 C C . LEU A 1 83 ? 7.203 1.219 -20.676 1.00 87.69 83 LEU A C 1
ATOM 655 O O . LEU A 1 83 ? 6.189 1.897 -20.844 1.00 87.69 83 LEU A O 1
ATOM 659 N N . GLN A 1 84 ? 8.246 1.268 -21.498 1.00 86.12 84 GLN A N 1
ATOM 660 C CA . GLN A 1 84 ? 8.352 2.160 -22.652 1.00 86.12 84 GLN A CA 1
ATOM 661 C C . GLN A 1 84 ? 8.451 1.376 -23.960 1.00 86.12 84 GLN A C 1
ATOM 663 O O . GLN A 1 84 ? 8.839 0.208 -23.990 1.00 86.12 84 GLN A O 1
ATOM 668 N N . GLY A 1 85 ? 8.096 2.030 -25.067 1.00 82.75 85 GLY A N 1
ATOM 669 C CA . GLY A 1 85 ? 8.106 1.442 -26.409 1.00 82.75 85 GLY A CA 1
ATOM 670 C C . GLY A 1 85 ? 6.767 0.836 -26.848 1.00 82.75 85 GLY A C 1
ATOM 671 O O . GLY A 1 85 ? 5.760 0.879 -26.145 1.00 82.75 85 GLY A O 1
ATOM 672 N N . SER A 1 86 ? 6.736 0.291 -28.068 1.00 76.06 86 SER A N 1
ATOM 673 C CA . SER A 1 86 ? 5.530 -0.290 -28.677 1.00 76.06 86 SER A CA 1
ATOM 674 C C . SER A 1 86 ? 5.839 -1.606 -29.400 1.00 76.06 86 SER A C 1
ATOM 676 O O . SER A 1 86 ? 6.966 -1.848 -29.836 1.00 76.06 86 SER A O 1
ATOM 678 N N . GLY A 1 87 ? 4.840 -2.491 -29.496 1.00 72.38 87 GLY A N 1
ATOM 679 C CA . GLY A 1 87 ? 4.991 -3.801 -30.137 1.00 72.38 87 GLY A CA 1
ATOM 680 C C . GLY A 1 87 ? 6.080 -4.663 -29.486 1.00 72.38 87 GLY A C 1
ATOM 681 O O . GLY A 1 87 ? 6.057 -4.889 -28.278 1.00 72.38 87 GLY A O 1
ATOM 682 N N . HIS A 1 88 ? 7.030 -5.142 -30.293 1.00 73.81 88 HIS A N 1
ATOM 683 C CA . HIS A 1 88 ? 8.135 -6.008 -29.860 1.00 73.81 88 HIS A CA 1
ATOM 684 C C . HIS A 1 88 ? 9.351 -5.257 -29.284 1.00 73.81 88 HIS A C 1
ATOM 686 O O . HIS A 1 88 ? 10.321 -5.902 -28.905 1.00 73.81 88 HIS A O 1
ATOM 692 N N . GLN A 1 89 ? 9.328 -3.920 -29.213 1.00 80.00 89 GLN A N 1
ATOM 693 C CA . GLN A 1 89 ? 10.454 -3.100 -28.724 1.00 80.00 89 GLN A CA 1
ATOM 694 C C . GLN A 1 89 ? 10.208 -2.517 -27.323 1.00 80.00 89 GLN A C 1
ATOM 696 O O . GLN A 1 89 ? 10.690 -1.431 -26.990 1.00 80.00 89 GLN A O 1
ATOM 701 N N . LYS A 1 90 ? 9.414 -3.219 -26.513 1.00 85.75 90 LYS A N 1
ATOM 702 C CA . LYS A 1 90 ? 9.167 -2.841 -25.123 1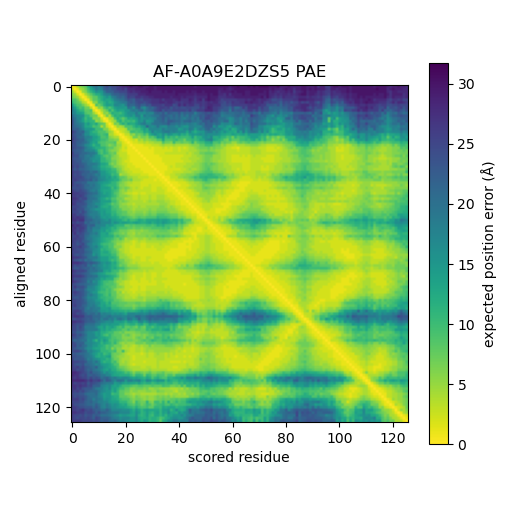.00 85.75 90 LYS A CA 1
ATOM 703 C C . LYS A 1 90 ? 10.444 -2.984 -24.292 1.00 85.75 90 LYS A C 1
ATOM 705 O O . LYS A 1 90 ? 11.173 -3.957 -24.460 1.00 85.75 90 LYS A O 1
ATOM 710 N N . HIS A 1 91 ? 10.693 -2.033 -23.405 1.00 85.06 91 HIS A N 1
ATOM 711 C CA . HIS A 1 91 ? 11.796 -2.063 -22.446 1.00 85.06 91 HIS A CA 1
ATOM 712 C C . HIS A 1 91 ? 11.396 -1.329 -21.164 1.00 85.06 91 HIS A C 1
ATOM 714 O O . HIS A 1 91 ? 10.446 -0.543 -21.169 1.00 85.06 91 HIS A O 1
ATOM 720 N N . LEU A 1 92 ? 12.111 -1.598 -20.072 1.00 88.81 92 LEU A N 1
ATOM 721 C CA . LEU A 1 92 ? 12.005 -0.791 -18.862 1.00 88.81 92 LEU A CA 1
ATOM 722 C C . LEU A 1 92 ? 12.865 0.462 -18.997 1.00 88.81 92 LEU A C 1
ATOM 724 O O . LEU A 1 92 ? 14.024 0.388 -19.405 1.00 88.81 92 LEU A O 1
ATOM 728 N N . GLU A 1 93 ? 12.293 1.597 -18.622 1.00 88.25 93 GLU A N 1
ATOM 729 C CA . GLU A 1 93 ? 13.020 2.841 -18.403 1.00 88.25 93 GLU A CA 1
ATOM 730 C C . GLU A 1 93 ? 12.877 3.231 -16.932 1.00 88.25 93 GLU A C 1
ATOM 732 O O . GLU A 1 93 ? 11.759 3.282 -16.403 1.00 88.25 93 GLU A O 1
ATOM 737 N N . GLU A 1 94 ? 14.009 3.483 -16.274 1.00 87.94 94 GLU A N 1
ATOM 738 C CA . GLU A 1 94 ? 14.040 3.979 -14.901 1.00 87.94 94 GLU A CA 1
ATOM 739 C C . GLU A 1 94 ? 13.297 5.315 -14.825 1.00 87.94 94 GLU A C 1
ATOM 741 O O . GLU A 1 94 ? 13.512 6.241 -15.615 1.00 87.94 94 GLU A O 1
ATOM 746 N N . MET A 1 95 ? 12.374 5.408 -13.878 1.00 85.31 95 MET A N 1
ATOM 747 C CA . MET A 1 95 ? 11.617 6.621 -13.657 1.00 85.31 95 MET A CA 1
ATOM 748 C C . MET A 1 95 ? 12.485 7.611 -12.895 1.00 85.31 95 MET A C 1
ATOM 750 O O . MET A 1 95 ? 13.098 7.278 -11.888 1.00 85.31 95 MET A O 1
ATOM 754 N N . LYS A 1 96 ? 12.457 8.878 -13.316 1.00 83.38 96 LYS A N 1
ATOM 755 C CA . LYS A 1 96 ? 13.118 9.958 -12.566 1.00 83.38 96 LYS A CA 1
ATOM 756 C C . LYS A 1 96 ? 12.624 10.056 -11.125 1.00 83.38 96 LYS A C 1
ATOM 758 O O . LYS A 1 96 ? 13.351 10.552 -10.275 1.00 83.38 96 LYS A O 1
ATOM 763 N N . MET A 1 97 ? 11.379 9.647 -10.885 1.00 82.31 97 MET A N 1
ATOM 764 C CA . MET A 1 97 ? 10.771 9.594 -9.565 1.00 82.31 97 MET A CA 1
ATOM 765 C C . MET A 1 97 ? 9.855 8.387 -9.465 1.00 82.31 97 MET A C 1
ATOM 767 O O . MET A 1 97 ? 9.146 8.097 -10.435 1.00 82.31 97 MET A O 1
ATOM 771 N N . PRO A 1 98 ? 9.825 7.717 -8.305 1.00 85.31 98 PRO A N 1
ATOM 772 C CA . PRO A 1 98 ? 8.974 6.564 -8.127 1.00 85.31 98 PRO A CA 1
ATOM 773 C C . PRO A 1 98 ? 7.504 6.972 -8.182 1.00 85.31 98 PRO A C 1
ATOM 775 O O . PRO A 1 98 ? 7.085 7.999 -7.638 1.00 85.31 98 PRO A O 1
ATOM 778 N N . ARG A 1 99 ? 6.689 6.135 -8.816 1.00 86.56 99 ARG A N 1
ATOM 779 C CA . ARG A 1 99 ? 5.239 6.270 -8.757 1.00 86.56 99 ARG A CA 1
ATOM 780 C C . ARG A 1 99 ? 4.720 5.474 -7.574 1.00 86.56 99 ARG A C 1
ATOM 782 O O . ARG A 1 99 ? 4.748 4.250 -7.581 1.00 86.56 99 ARG A O 1
ATOM 789 N N . ILE A 1 100 ? 4.209 6.195 -6.583 1.00 86.75 100 ILE A N 1
ATOM 790 C CA 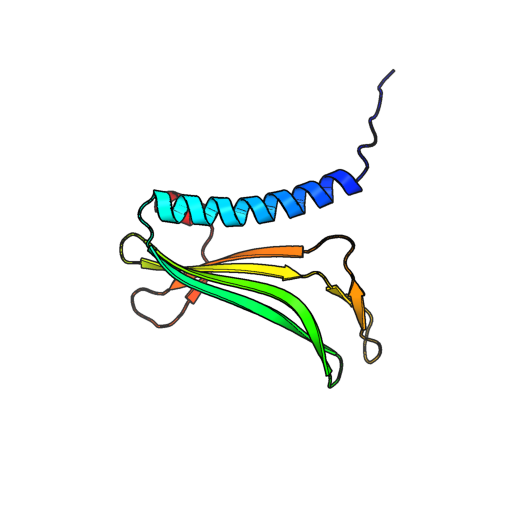. ILE A 1 100 ? 3.607 5.603 -5.388 1.00 86.75 100 ILE A CA 1
ATOM 791 C C . ILE A 1 100 ? 2.087 5.597 -5.545 1.00 86.75 100 ILE A C 1
ATOM 793 O O . ILE A 1 100 ? 1.474 6.651 -5.779 1.00 86.75 100 ILE A O 1
ATOM 797 N N . ASN A 1 101 ? 1.495 4.412 -5.428 1.00 87.62 101 ASN A N 1
ATOM 798 C CA . ASN A 1 101 ? 0.058 4.175 -5.397 1.00 87.62 101 ASN A CA 1
ATOM 799 C C . ASN A 1 101 ? -0.305 3.491 -4.076 1.00 87.62 101 ASN A C 1
ATOM 801 O O . ASN A 1 101 ? 0.301 2.484 -3.725 1.00 87.62 101 ASN A O 1
ATOM 805 N N . ILE A 1 102 ? -1.276 4.053 -3.361 1.00 87.00 102 ILE A N 1
ATOM 806 C CA . ILE A 1 102 ? -1.793 3.499 -2.113 1.00 87.00 102 ILE A CA 1
ATOM 807 C C . ILE A 1 102 ? -3.268 3.194 -2.337 1.00 87.00 102 ILE A C 1
ATOM 809 O O . ILE A 1 102 ? -4.008 4.052 -2.822 1.00 87.00 102 ILE A O 1
ATOM 813 N N . SER A 1 103 ? -3.695 1.986 -1.986 1.00 88.88 103 SER A N 1
ATOM 814 C CA . SER A 1 103 ? -5.095 1.579 -2.060 1.00 88.88 103 SER A CA 1
ATOM 815 C C . SER A 1 103 ? -5.519 0.876 -0.784 1.00 88.88 103 SER A C 1
ATOM 817 O O . SER A 1 103 ? -4.815 -0.020 -0.324 1.00 88.88 103 SER A O 1
ATOM 819 N N . LEU A 1 104 ? -6.689 1.239 -0.268 1.00 88.69 104 LEU A N 1
ATOM 820 C CA . LEU A 1 104 ? -7.329 0.557 0.845 1.00 88.69 104 LEU A CA 1
ATOM 821 C C . LEU A 1 104 ? -8.415 -0.379 0.315 1.00 88.69 104 LEU A C 1
ATOM 823 O O . LEU A 1 104 ? -9.192 -0.031 -0.580 1.00 88.69 104 LEU A O 1
ATOM 827 N N . ARG A 1 105 ? -8.476 -1.581 0.870 1.00 91.50 105 ARG A N 1
ATOM 828 C CA . ARG A 1 105 ? -9.522 -2.560 0.607 1.00 91.50 105 ARG A CA 1
ATOM 829 C C . ARG A 1 105 ? -10.147 -2.993 1.919 1.00 91.50 105 ARG A C 1
ATOM 831 O O . ARG A 1 105 ? -9.465 -3.143 2.926 1.00 91.50 105 ARG A O 1
ATOM 838 N N . LYS A 1 106 ? -11.453 -3.220 1.889 1.00 91.00 106 LYS A N 1
ATOM 839 C CA . LYS A 1 106 ? -12.209 -3.829 2.980 1.00 91.00 106 LYS A CA 1
ATOM 840 C C . LYS A 1 106 ? -12.678 -5.207 2.531 1.00 91.00 106 LYS A C 1
ATOM 842 O O . LYS A 1 106 ? -13.208 -5.343 1.423 1.00 91.00 106 LYS A O 1
ATOM 847 N N . LYS A 1 107 ? -12.532 -6.208 3.392 1.00 91.38 107 LYS A N 1
ATOM 848 C CA . LYS A 1 107 ? -13.149 -7.515 3.177 1.00 91.38 107 LYS A CA 1
ATOM 849 C C . LYS A 1 107 ? -14.662 -7.412 3.365 1.00 91.38 107 LYS A C 1
ATOM 851 O O . LYS A 1 107 ? -15.146 -6.718 4.266 1.00 91.38 107 LYS A O 1
ATOM 85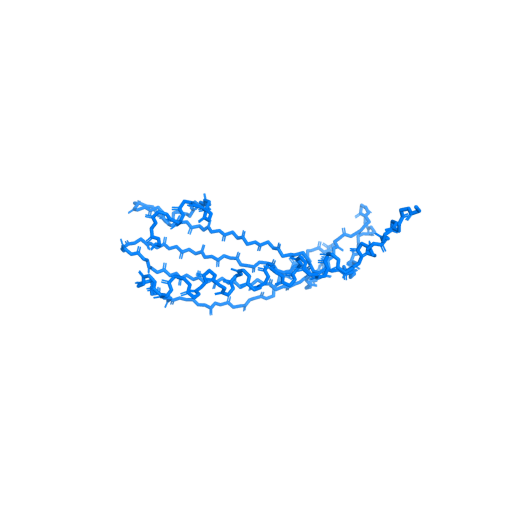6 N N . ALA A 1 108 ? -15.424 -8.067 2.498 1.00 87.25 108 ALA A N 1
ATOM 857 C CA . ALA A 1 108 ? -16.867 -8.137 2.648 1.00 87.25 108 ALA A CA 1
ATOM 858 C C . ALA A 1 108 ? -17.240 -8.925 3.914 1.00 87.25 108 ALA A C 1
ATOM 860 O O . ALA A 1 108 ? -16.634 -9.940 4.236 1.00 87.25 108 ALA A O 1
ATOM 861 N N . ASP A 1 109 ? -18.287 -8.488 4.617 1.00 79.81 109 ASP A N 1
ATOM 862 C CA . ASP A 1 109 ? -18.666 -9.094 5.903 1.00 79.81 109 ASP A CA 1
ATOM 863 C C . ASP A 1 109 ? -19.217 -10.536 5.743 1.00 79.81 109 ASP A C 1
ATOM 865 O O . ASP A 1 109 ? -19.296 -11.288 6.712 1.00 79.81 109 ASP A O 1
ATOM 869 N N . TYR A 1 110 ? -19.600 -10.932 4.520 1.00 78.06 110 TYR A N 1
ATOM 870 C CA . TYR A 1 110 ? -20.235 -12.224 4.213 1.00 78.06 110 TYR A CA 1
ATOM 871 C C . TYR A 1 110 ? -19.638 -12.947 2.993 1.00 78.06 110 TYR A C 1
ATOM 873 O O . TYR A 1 110 ? -20.232 -13.912 2.511 1.00 78.06 110 TYR A O 1
ATOM 881 N N . ALA A 1 111 ? -18.509 -12.476 2.463 1.00 78.50 111 ALA A N 1
ATOM 882 C CA . ALA A 1 111 ? -17.849 -13.069 1.303 1.00 78.50 111 ALA A CA 1
ATOM 883 C C . ALA A 1 111 ? -16.328 -12.928 1.425 1.00 78.50 111 ALA A C 1
ATOM 885 O O . ALA A 1 111 ? -15.840 -12.013 2.080 1.00 78.50 111 ALA A O 1
ATOM 886 N N . ASP A 1 112 ? -15.584 -13.795 0.741 1.00 79.31 112 ASP A N 1
ATOM 887 C CA . ASP A 1 112 ? -14.120 -13.698 0.628 1.00 79.31 112 ASP A CA 1
ATOM 888 C C . ASP A 1 112 ? -13.659 -12.598 -0.351 1.00 79.31 112 ASP A C 1
ATOM 890 O O . ASP A 1 112 ? -12.475 -12.478 -0.664 1.00 79.31 112 ASP A O 1
ATOM 894 N N . ASP A 1 113 ? -14.595 -11.781 -0.837 1.00 87.44 113 ASP A N 1
ATOM 895 C CA . ASP A 1 113 ? -14.322 -10.684 -1.752 1.00 87.44 113 ASP A CA 1
ATOM 896 C C . ASP A 1 113 ? -13.772 -9.452 -1.022 1.00 87.44 113 ASP A C 1
ATOM 898 O O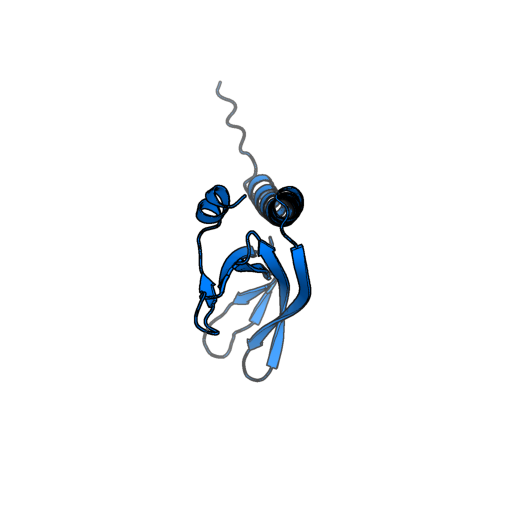 . ASP A 1 113 ? -14.253 -9.038 0.039 1.00 87.44 113 ASP A O 1
ATOM 902 N N . TRP A 1 114 ? -12.795 -8.811 -1.658 1.00 88.75 114 TRP A N 1
ATOM 903 C CA . TRP A 1 114 ? -12.207 -7.550 -1.222 1.00 88.75 114 TRP A CA 1
ATOM 904 C C . TRP A 1 114 ? -12.710 -6.411 -2.096 1.00 88.75 114 TRP A C 1
ATOM 906 O O . TRP A 1 114 ? -12.660 -6.482 -3.323 1.00 88.75 114 TRP A O 1
ATOM 916 N N . THR A 1 115 ? -13.165 -5.334 -1.466 1.00 87.12 115 THR A N 1
ATOM 917 C CA . THR A 1 115 ? -13.662 -4.151 -2.172 1.00 87.12 115 THR A CA 1
ATOM 918 C C . THR A 1 115 ? -12.756 -2.968 -1.884 1.00 87.12 115 THR A C 1
ATOM 920 O O . THR A 1 115 ? -12.450 -2.699 -0.726 1.00 87.12 115 THR A O 1
ATOM 923 N N . THR A 1 116 ? -12.328 -2.254 -2.927 1.00 87.00 116 THR A N 1
ATOM 924 C CA . THR A 1 116 ? -11.613 -0.985 -2.757 1.00 87.00 116 THR A CA 1
ATOM 925 C C . THR A 1 116 ? -12.535 0.034 -2.105 1.00 87.00 116 THR A C 1
ATOM 927 O O . THR A 1 116 ? -13.652 0.245 -2.574 1.00 87.00 116 THR A O 1
ATOM 930 N N . VAL A 1 117 ? -12.050 0.652 -1.038 1.00 82.94 117 VAL A N 1
ATOM 931 C CA . VAL A 1 117 ? -12.750 1.695 -0.285 1.00 82.94 117 VAL A CA 1
ATOM 932 C C . VAL A 1 117 ? -11.890 2.948 -0.258 1.00 82.94 117 VAL A C 1
ATOM 934 O O . VAL A 1 117 ? -10.671 2.874 -0.446 1.00 82.94 117 VAL A O 1
ATOM 937 N N . ASP A 1 118 ? -12.522 4.100 -0.066 1.00 75.31 118 ASP A N 1
ATOM 938 C CA . ASP A 1 118 ? -11.772 5.347 0.029 1.00 75.31 118 ASP A CA 1
ATOM 939 C C . ASP A 1 118 ? -11.048 5.430 1.384 1.00 75.31 118 ASP A C 1
ATOM 941 O O . ASP A 1 118 ? -11.559 4.973 2.410 1.00 75.31 118 ASP A O 1
ATOM 945 N N . LEU A 1 119 ? -9.855 6.025 1.400 1.00 67.69 119 LEU A N 1
ATOM 946 C CA . LEU A 1 119 ? -9.136 6.307 2.644 1.00 67.69 119 LEU A CA 1
ATOM 947 C C . LEU A 1 119 ? -9.920 7.303 3.514 1.00 67.69 119 LEU A C 1
ATOM 949 O O . LEU A 1 119 ? -9.887 7.201 4.739 1.00 67.69 119 LEU A O 1
ATOM 953 N N . ASP A 1 120 ? -10.682 8.211 2.899 1.00 64.12 120 ASP A N 1
ATOM 954 C CA . ASP A 1 120 ? -11.538 9.162 3.610 1.00 64.12 120 ASP A CA 1
ATOM 955 C C . ASP A 1 120 ? -12.719 8.468 4.312 1.00 64.12 120 ASP A C 1
ATOM 957 O O . ASP A 1 120 ? -13.137 8.895 5.390 1.00 64.12 120 ASP A O 1
ATOM 961 N N . GLU A 1 121 ? -13.233 7.356 3.767 1.00 58.88 121 GLU A N 1
ATOM 962 C CA . GLU A 1 121 ? -14.263 6.544 4.439 1.00 58.88 121 GLU A CA 1
ATOM 963 C C . GLU A 1 121 ? -13.726 5.891 5.719 1.00 58.88 121 GLU A C 1
ATOM 965 O O . GLU A 1 121 ? -14.477 5.633 6.665 1.00 58.88 121 GLU A O 1
ATOM 970 N N . MET A 1 122 ? -12.412 5.677 5.778 1.00 59.41 122 MET A N 1
ATOM 971 C CA . MET A 1 122 ? -11.724 5.191 6.963 1.00 59.41 122 MET A CA 1
ATOM 972 C C . MET A 1 122 ? -11.664 6.240 8.078 1.00 59.41 122 MET A C 1
ATOM 974 O O . MET A 1 122 ? -11.670 5.872 9.247 1.00 59.41 122 MET A O 1
ATOM 978 N N . GLY A 1 123 ? -11.703 7.535 7.750 1.00 54.94 123 GLY A N 1
ATOM 979 C CA . GLY A 1 123 ? -11.751 8.625 8.732 1.00 54.94 123 GLY A CA 1
ATOM 980 C C . GLY A 1 123 ? -13.038 8.677 9.567 1.00 54.94 123 GLY A C 1
ATOM 981 O O . GLY A 1 123 ? -13.117 9.446 10.517 1.00 54.94 123 GLY A O 1
ATOM 982 N N . GLY A 1 124 ? -14.059 7.882 9.221 1.00 57.41 124 GLY A N 1
ATOM 983 C CA . GLY A 1 124 ? -15.222 7.642 10.083 1.00 57.41 124 GLY A CA 1
ATOM 984 C C . GLY A 1 124 ? -15.080 6.428 11.015 1.00 57.41 124 GLY A C 1
ATOM 985 O O . GLY A 1 124 ? -15.978 6.183 11.821 1.00 57.41 124 GLY A O 1
ATOM 986 N N . LEU A 1 125 ? -14.010 5.642 10.859 1.00 55.34 125 LEU A N 1
ATOM 987 C CA . LEU A 1 125 ? -13.710 4.410 11.602 1.00 55.34 125 LEU A CA 1
ATOM 988 C C . LEU A 1 125 ? -12.430 4.510 12.449 1.00 55.34 125 LEU A C 1
ATOM 990 O O . LEU A 1 125 ? -12.304 3.749 13.407 1.00 55.34 125 LEU A O 1
ATOM 994 N N . LEU A 1 126 ? -11.517 5.410 12.073 1.00 53.53 126 LEU A N 1
ATOM 995 C CA . LEU A 1 126 ? -10.409 5.933 12.873 1.00 53.53 126 LEU A CA 1
ATOM 996 C C . LEU A 1 126 ? -10.938 7.061 13.768 1.00 53.53 126 LEU A C 1
ATOM 998 O O . LEU A 1 126 ? -10.660 7.028 14.980 1.00 53.53 126 LEU A O 1
#

Radius of gyration: 18.56 Å; Cα contacts (8 Å, |Δi|>4): 203; chains: 1; bounding box: 34×58×48 Å

Mean predicted aligned error: 9.92 Å

Sequence (126 aa):
MGSGKSYSMHEIDETRAAGRDDAFEEILDKIETNGGEITEDDEHPLFTDIGSQEFEMGVERIVKFNIAGKEFEIIRKVETHSLQGSGHQKHLEEMKMPRINISLRKKADYADDWTTVDLDEMGGLL